Protein AF-A0A968RPU1-F1 (afdb_monomer)

Secondary structure (DSSP, 8-state):
--------GGG--HHHHHHHHHHHTT----------------HHHHHHHHTT--TTSSSHHHHHHHHHHHHHTS-HHHHHHHHHHHHHHHHHT-SHHHHTTSGGG---TTS---HHHHHHHHHHHHHT-HHHHHHHHH-HHHHHHH--TTSSSSHHHHT-

Mean predicted aligned error: 10.35 Å

Foldseek 3Di:
DDDDDDDDPVPPDPVVVVVCCVVPPPDDDDDDDDDPCDPAQDPVNLQVLLVQQDLVDPDPCNRNVSSVVVLVPDDPRNVVSSVVVLVVLLVLCPDLLLQQQQAPQRDDPPDDHDPVSSSLSSSLQVSVGDVSSVCCSVCSNVNSVVRPCPPDSNCSVPVD

Solvent-accessible surface area (backbone atoms only — not comparable to full-atom values): 9626 Å² total; per-residue (Å²): 136,91,82,87,83,89,74,59,76,93,64,71,41,74,68,51,54,53,51,48,46,72,76,51,59,92,62,88,84,85,86,81,88,75,78,69,84,62,83,64,56,43,72,69,57,54,39,57,39,36,66,44,45,33,81,84,44,93,46,74,66,55,19,45,43,54,28,51,57,57,54,69,75,47,53,73,69,33,50,53,40,43,53,50,51,50,52,52,56,44,53,76,52,70,41,76,64,38,41,48,20,54,30,92,67,28,50,52,91,98,54,91,62,59,66,66,59,53,50,50,53,40,49,50,39,52,53,68,17,62,70,51,34,54,49,42,71,76,36,35,74,62,33,35,75,71,36,39,62,79,73,73,81,33,48,74,78,63,76,109

Structure (mmCIF, N/CA/C/O backbone):
data_AF-A0A968RPU1-F1
#
_entry.id   AF-A0A968RPU1-F1
#
loop_
_atom_site.group_PDB
_atom_site.id
_atom_site.type_symbol
_atom_site.label_atom_id
_atom_site.label_alt_id
_atom_site.label_comp_id
_atom_site.label_asym_id
_atom_site.label_entity_id
_atom_site.label_seq_id
_atom_site.pdbx_PDB_ins_code
_atom_site.Cartn_x
_atom_site.Cartn_y
_atom_site.Cartn_z
_atom_site.occupancy
_atom_site.B_iso_or_equiv
_atom_site.auth_seq_id
_atom_site.auth_comp_id
_atom_site.auth_asym_id
_atom_site.auth_atom_id
_atom_site.pdbx_PDB_model_num
ATOM 1 N N . MET A 1 1 ? -2.213 -2.059 45.401 1.00 68.12 1 MET A N 1
ATOM 2 C CA . MET A 1 1 ? -3.325 -2.972 45.055 1.00 68.12 1 MET A CA 1
ATOM 3 C C . MET A 1 1 ? -3.673 -2.686 43.607 1.00 68.12 1 MET A C 1
ATOM 5 O O . MET A 1 1 ? -3.875 -1.521 43.301 1.00 68.12 1 MET A O 1
ATOM 9 N N . THR A 1 2 ? -3.652 -3.678 42.720 1.00 74.56 2 THR A N 1
ATOM 10 C CA . THR A 1 2 ? -3.876 -3.454 41.281 1.00 74.56 2 THR A CA 1
ATOM 11 C C . THR A 1 2 ? -5.337 -3.736 40.952 1.00 74.56 2 THR A C 1
ATOM 13 O O . THR A 1 2 ? -5.811 -4.846 41.186 1.00 74.56 2 THR A O 1
ATOM 16 N N . ALA A 1 3 ? -6.053 -2.737 40.439 1.00 80.88 3 ALA A N 1
ATOM 17 C CA . ALA A 1 3 ? -7.409 -2.891 39.924 1.00 80.88 3 ALA A CA 1
ATOM 18 C C . ALA A 1 3 ? -7.358 -2.958 38.392 1.00 80.88 3 ALA A C 1
ATOM 20 O O . ALA A 1 3 ? -6.729 -2.113 37.763 1.00 80.88 3 ALA A O 1
ATOM 21 N N . ILE A 1 4 ? -8.007 -3.961 37.791 1.00 83.62 4 ILE A N 1
ATOM 22 C CA . ILE A 1 4 ? -8.133 -4.078 36.332 1.00 83.62 4 ILE A CA 1
ATOM 23 C C . ILE A 1 4 ? -9.543 -3.646 35.945 1.00 83.62 4 ILE A C 1
ATOM 25 O O . ILE A 1 4 ? -10.518 -4.310 36.296 1.00 83.62 4 ILE A O 1
ATOM 29 N N . LEU A 1 5 ? -9.637 -2.551 35.198 1.00 82.19 5 LEU A N 1
ATOM 30 C CA . LEU A 1 5 ? -10.884 -2.010 34.669 1.00 82.19 5 LEU A CA 1
ATOM 31 C C . LEU A 1 5 ? -10.953 -2.342 33.176 1.00 82.19 5 LEU A C 1
ATOM 33 O O . LEU A 1 5 ? -10.113 -1.896 32.400 1.00 82.19 5 LEU A O 1
ATOM 37 N N . LYS A 1 6 ? -11.929 -3.157 32.770 1.00 83.44 6 LYS A N 1
ATOM 38 C CA . LYS A 1 6 ? -12.187 -3.462 31.356 1.00 83.44 6 LYS A CA 1
ATOM 39 C C . LYS A 1 6 ? -13.362 -2.618 30.895 1.00 83.44 6 LYS A C 1
ATOM 41 O O . LYS A 1 6 ? -14.476 -2.841 31.354 1.00 83.44 6 LYS A O 1
ATOM 46 N N . VAL A 1 7 ? -13.096 -1.666 30.013 1.00 85.19 7 VAL A N 1
ATOM 47 C CA . VAL A 1 7 ? -14.091 -0.718 29.505 1.00 85.19 7 VAL A CA 1
ATOM 48 C C . VAL A 1 7 ? -13.945 -0.647 27.995 1.00 85.19 7 VAL A C 1
ATOM 50 O O . VAL A 1 7 ? -12.827 -0.704 27.476 1.00 85.19 7 VAL A O 1
ATOM 53 N N . LYS A 1 8 ? -15.068 -0.579 27.281 1.00 84.25 8 LYS A N 1
ATOM 54 C CA . LYS A 1 8 ? -15.033 -0.390 25.833 1.00 84.25 8 LYS A CA 1
ATOM 55 C C . LYS A 1 8 ? -14.628 1.041 25.502 1.00 84.25 8 LYS A C 1
ATOM 57 O O . LYS A 1 8 ? -14.982 1.968 26.223 1.00 84.25 8 LYS A O 1
ATOM 62 N N . VAL A 1 9 ? -13.954 1.236 24.370 1.00 83.88 9 VAL A N 1
ATOM 63 C CA . VAL A 1 9 ? -13.515 2.575 23.936 1.00 83.88 9 VAL A CA 1
ATOM 64 C C . VAL A 1 9 ? -14.695 3.548 23.810 1.00 83.88 9 VAL A C 1
ATOM 66 O O . VAL A 1 9 ? -14.569 4.701 24.200 1.00 83.88 9 VAL A O 1
ATOM 69 N N . GLU A 1 10 ? -15.861 3.077 23.359 1.00 82.50 10 GLU A N 1
ATOM 70 C CA . GLU A 1 10 ? -17.092 3.881 23.246 1.00 82.50 10 GLU A CA 1
ATOM 71 C C . GLU A 1 10 ? -17.611 4.435 24.588 1.00 82.50 10 GLU A C 1
ATOM 73 O O . GLU A 1 10 ? -18.312 5.444 24.618 1.00 82.50 10 GLU A O 1
ATOM 78 N N . GLU A 1 11 ? -17.234 3.814 25.705 1.00 85.06 11 GLU A N 1
ATOM 79 C CA . GLU A 1 11 ? -17.639 4.214 27.056 1.00 85.06 11 GLU A CA 1
ATOM 80 C C . GLU A 1 11 ? -16.605 5.130 27.738 1.00 85.06 11 GLU A C 1
ATOM 82 O O . GLU A 1 11 ? -16.889 5.696 28.800 1.00 85.06 11 GLU A O 1
ATOM 87 N N . LEU A 1 12 ? -15.427 5.333 27.125 1.00 87.25 12 LEU A N 1
ATOM 88 C CA . LEU A 1 12 ? -14.373 6.238 27.603 1.00 87.25 12 LEU A CA 1
ATOM 89 C C . LEU A 1 12 ? -14.766 7.704 27.376 1.00 87.25 12 LEU A C 1
ATOM 91 O O . LEU A 1 12 ? -14.225 8.419 26.535 1.00 87.25 12 LEU A O 1
ATOM 95 N N . THR A 1 1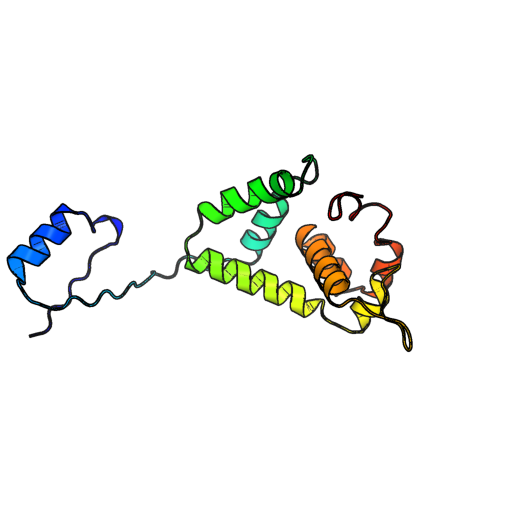3 ? -15.737 8.159 28.155 1.00 90.19 13 THR A N 1
ATOM 96 C CA . THR A 1 13 ? -16.216 9.540 28.149 1.00 90.19 13 THR A CA 1
ATOM 97 C C . THR A 1 13 ? -15.463 10.395 2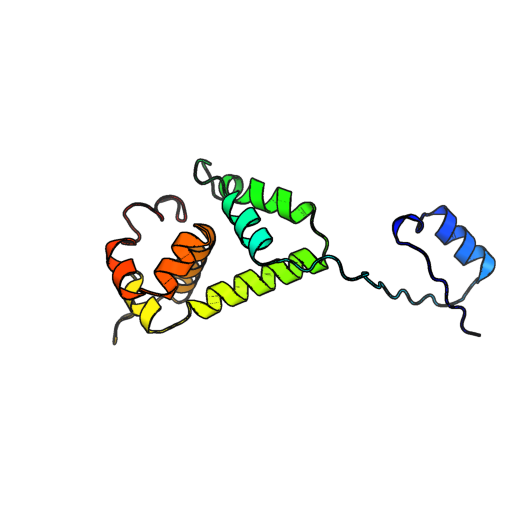9.168 1.00 90.19 13 THR A C 1
ATOM 99 O O . THR A 1 13 ? -14.871 9.889 30.124 1.00 90.19 13 THR A O 1
ATOM 102 N N . ALA A 1 14 ? -15.550 11.721 29.025 1.00 90.62 14 ALA A N 1
ATOM 103 C CA . ALA A 1 14 ? -15.030 12.648 30.031 1.00 90.62 14 ALA A CA 1
ATOM 104 C C . ALA A 1 14 ? -15.620 12.376 31.430 1.00 90.62 14 ALA A C 1
ATOM 106 O O . ALA A 1 14 ? -14.896 12.401 32.419 1.00 90.62 14 ALA A O 1
ATOM 107 N N . GLY A 1 15 ? -16.915 12.041 31.514 1.00 91.69 15 GLY A N 1
ATOM 108 C CA . GLY A 1 15 ? -17.567 11.710 32.785 1.00 91.69 15 GLY A CA 1
ATOM 109 C C . GLY A 1 15 ? -17.018 10.434 33.428 1.00 91.69 15 GLY A C 1
ATOM 110 O O . GLY A 1 15 ? -16.855 10.383 34.645 1.00 91.69 15 GLY A O 1
ATOM 111 N N . TRP A 1 16 ? -16.676 9.430 32.618 1.00 89.06 16 TRP A N 1
ATOM 112 C CA . TRP A 1 16 ? -16.028 8.215 33.108 1.00 89.06 16 TRP A CA 1
ATOM 113 C C . TRP A 1 16 ? -14.627 8.507 33.669 1.00 89.06 16 TRP A C 1
ATOM 115 O O . TRP A 1 16 ? -14.289 8.042 34.757 1.00 89.06 16 TRP A O 1
ATOM 125 N N . LEU A 1 17 ? -13.838 9.351 32.990 1.00 88.25 17 LEU A N 1
ATOM 126 C CA . LEU A 1 17 ? -12.522 9.782 33.483 1.00 88.25 17 LEU A CA 1
ATOM 127 C C . LEU A 1 17 ? -12.616 10.520 34.825 1.00 88.25 17 LEU A C 1
ATOM 129 O O . LEU A 1 17 ? -11.801 10.275 35.714 1.00 88.25 17 LEU A O 1
ATOM 133 N N . GLU A 1 18 ? -13.618 11.384 35.002 1.00 90.38 18 GLU A N 1
ATOM 134 C CA . GLU A 1 18 ? -13.844 12.068 36.281 1.00 90.38 18 GLU A CA 1
ATOM 135 C C . GLU A 1 18 ? -14.221 11.091 37.407 1.00 90.38 18 GLU A C 1
ATOM 137 O O . GLU A 1 18 ? -13.739 11.233 38.532 1.00 90.38 18 GLU A O 1
ATOM 142 N N . GLN A 1 19 ? -14.999 10.041 37.116 1.00 88.19 19 GLN A N 1
ATOM 143 C CA . GLN A 1 19 ? -15.294 8.991 38.100 1.00 88.19 19 GLN A CA 1
ATOM 144 C C . GLN A 1 19 ? -14.040 8.217 38.522 1.00 88.19 19 GLN A C 1
ATOM 146 O O . GLN A 1 19 ? -13.872 7.920 39.705 1.00 88.19 19 GLN A O 1
ATOM 151 N N . ILE A 1 20 ? -13.145 7.905 37.583 1.00 89.19 20 ILE A N 1
ATOM 152 C CA . ILE A 1 20 ? -11.883 7.223 37.893 1.00 89.19 20 ILE A CA 1
ATOM 153 C C . ILE A 1 20 ? -11.006 8.084 38.802 1.00 89.19 20 ILE A C 1
ATOM 155 O O . ILE A 1 20 ? -10.533 7.588 39.824 1.00 89.19 20 ILE A O 1
ATOM 159 N N . LYS A 1 21 ? -10.849 9.376 38.491 1.00 89.50 21 LYS A N 1
ATOM 160 C CA . LYS A 1 21 ? -10.093 10.312 39.339 1.00 89.50 21 LYS A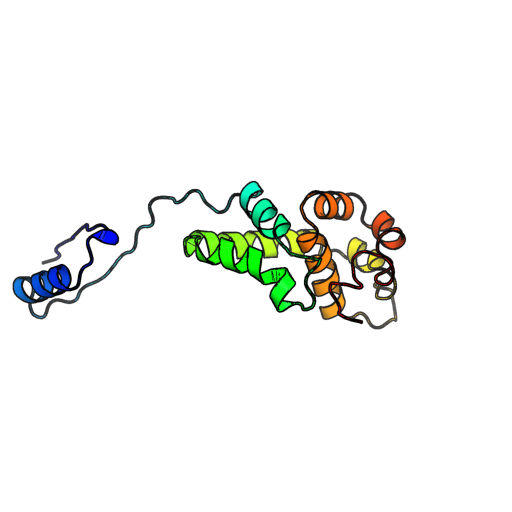 CA 1
ATOM 161 C C . LYS A 1 21 ? -10.662 10.375 40.757 1.00 89.50 21 LYS A C 1
ATOM 163 O O . LYS A 1 21 ? -9.907 10.298 41.721 1.00 89.50 21 LYS A O 1
ATOM 168 N N . ALA A 1 22 ? -11.988 10.464 40.892 1.00 91.06 22 ALA A N 1
ATOM 169 C CA . ALA A 1 22 ? -12.648 10.531 42.195 1.00 91.06 22 ALA A CA 1
ATOM 170 C C . ALA A 1 22 ? -12.467 9.248 43.027 1.00 91.06 22 ALA A C 1
ATOM 172 O O . ALA A 1 22 ? -12.289 9.323 44.241 1.00 91.06 22 ALA A O 1
ATOM 173 N N . ASN A 1 23 ? -12.496 8.079 42.381 1.00 89.50 23 ASN A N 1
ATOM 174 C CA . ASN A 1 23 ? -12.455 6.786 43.068 1.00 89.50 23 ASN A CA 1
ATOM 175 C C . ASN A 1 23 ? -11.035 6.284 43.370 1.00 89.50 23 ASN A C 1
ATOM 177 O O . ASN A 1 23 ? -10.867 5.482 44.288 1.00 89.50 23 ASN A O 1
ATOM 181 N N . TYR A 1 24 ? -10.032 6.721 42.602 1.00 86.62 24 TYR A N 1
ATOM 182 C CA . TYR A 1 24 ? -8.665 6.195 42.684 1.00 86.62 24 TYR A CA 1
ATOM 183 C C . TYR A 1 24 ? -7.590 7.252 42.993 1.00 86.62 24 TYR A C 1
ATOM 185 O O . TYR A 1 24 ? -6.441 6.874 43.212 1.00 86.62 24 TYR A O 1
ATOM 193 N N . GLY A 1 25 ? -7.945 8.539 43.096 1.00 84.38 25 GLY A N 1
ATOM 194 C CA . GLY A 1 25 ? -7.066 9.603 43.596 1.00 84.38 25 GLY A CA 1
ATOM 195 C C . GLY A 1 25 ? -5.738 9.700 42.839 1.00 84.38 25 GLY A C 1
ATOM 196 O O . GLY A 1 25 ? -5.728 9.865 41.622 1.00 84.38 25 GLY A O 1
ATOM 197 N N . ASP A 1 26 ? -4.627 9.564 43.570 1.00 85.38 26 ASP A N 1
ATOM 198 C CA . ASP A 1 26 ? -3.251 9.719 43.068 1.00 85.38 26 ASP A CA 1
ATOM 199 C C . ASP A 1 26 ? -2.699 8.459 42.360 1.00 85.38 26 ASP A C 1
ATOM 201 O O . ASP A 1 26 ? -1.490 8.324 42.166 1.00 85.38 26 ASP A O 1
ATOM 205 N N . ALA A 1 27 ? -3.555 7.487 42.033 1.00 86.69 27 ALA A N 1
ATOM 206 C CA . ALA A 1 27 ? -3.135 6.244 41.393 1.00 86.69 27 ALA A CA 1
ATOM 207 C C . ALA A 1 27 ? -2.620 6.458 39.956 1.00 86.69 27 ALA A C 1
ATOM 209 O O . ALA A 1 27 ? -3.148 7.265 39.192 1.00 86.69 27 ALA A O 1
ATOM 210 N N . GLU A 1 28 ? -1.624 5.662 39.559 1.00 83.12 28 GLU A N 1
ATOM 211 C CA . GLU A 1 28 ? -1.142 5.585 38.178 1.00 83.12 28 GLU A CA 1
ATOM 212 C C . GLU A 1 28 ? -2.073 4.698 37.333 1.00 83.12 28 GLU A C 1
ATOM 214 O O . GLU A 1 28 ? -2.477 3.614 37.764 1.00 83.12 28 GLU A O 1
ATOM 219 N N . VAL A 1 29 ? -2.426 5.163 36.131 1.00 84.12 29 VAL A N 1
ATOM 220 C CA . VAL A 1 29 ? -3.315 4.447 35.205 1.00 84.12 29 VAL A CA 1
ATOM 221 C C . VAL A 1 29 ? -2.512 3.950 34.008 1.00 84.12 29 VAL A C 1
ATOM 223 O O . VAL A 1 29 ? -1.977 4.745 33.240 1.00 84.12 29 VAL A O 1
ATOM 226 N N . GLU A 1 30 ? -2.488 2.633 33.814 1.00 82.44 30 GLU A N 1
ATOM 227 C CA . GLU A 1 30 ? -1.929 1.989 32.624 1.00 82.44 30 GLU A CA 1
ATOM 228 C C . GLU A 1 30 ? -3.068 1.581 31.676 1.00 82.44 30 GLU A C 1
ATOM 230 O O . GLU A 1 30 ? -3.991 0.861 32.067 1.00 82.44 30 GLU A O 1
ATOM 235 N N . VAL A 1 31 ? -3.028 2.048 30.424 1.00 84.00 31 VAL A N 1
ATOM 236 C CA . VAL A 1 31 ? -4.067 1.763 29.421 1.00 84.00 31 VAL A CA 1
ATOM 237 C C . VAL A 1 31 ? -3.547 0.734 28.427 1.00 84.00 31 VAL A C 1
ATOM 239 O O . VAL A 1 31 ? -2.623 1.001 27.664 1.00 84.00 31 VAL A O 1
ATOM 242 N N . HIS A 1 32 ? -4.162 -0.449 28.415 1.00 80.12 32 HIS A N 1
ATOM 243 C CA . HIS A 1 32 ? -3.886 -1.493 27.424 1.00 80.12 32 HIS A CA 1
ATOM 244 C C . HIS A 1 32 ? -5.023 -1.537 26.411 1.00 80.12 32 HIS A C 1
ATOM 246 O O . HIS A 1 32 ? -6.118 -2.011 26.720 1.00 80.12 32 HIS A O 1
ATOM 252 N N . ILE A 1 33 ? -4.765 -1.075 25.191 1.00 80.31 33 ILE A N 1
ATOM 253 C CA . ILE A 1 33 ? -5.733 -1.173 24.098 1.00 80.31 33 ILE A CA 1
ATOM 254 C C . ILE A 1 33 ? -5.658 -2.591 23.533 1.00 80.31 33 ILE A C 1
ATOM 256 O O . ILE A 1 33 ? -4.653 -2.992 22.950 1.00 80.31 33 ILE A O 1
ATOM 260 N N . ARG A 1 34 ? -6.725 -3.369 23.729 1.00 70.25 34 ARG A N 1
ATOM 261 C CA . ARG A 1 34 ? -6.920 -4.644 23.035 1.00 70.25 34 ARG A CA 1
ATOM 262 C C . ARG A 1 34 ? -7.902 -4.415 21.908 1.00 70.25 34 ARG A C 1
ATOM 264 O O . ARG A 1 34 ? -9.104 -4.342 22.143 1.00 70.25 34 ARG A O 1
ATOM 271 N N . GLU A 1 35 ? -7.384 -4.312 20.697 1.00 65.25 35 GLU A N 1
ATOM 272 C CA . GLU A 1 35 ? -8.220 -4.461 19.519 1.00 65.25 35 GLU A CA 1
ATOM 273 C C . GLU A 1 35 ? -8.640 -5.939 19.467 1.00 65.25 35 GLU A C 1
ATOM 275 O O . GLU A 1 35 ? -7.808 -6.823 19.249 1.00 65.25 35 GLU A O 1
ATOM 280 N N . GLU A 1 36 ? -9.917 -6.240 19.747 1.00 59.53 36 GLU A N 1
ATOM 281 C CA . GLU A 1 36 ? -10.495 -7.512 1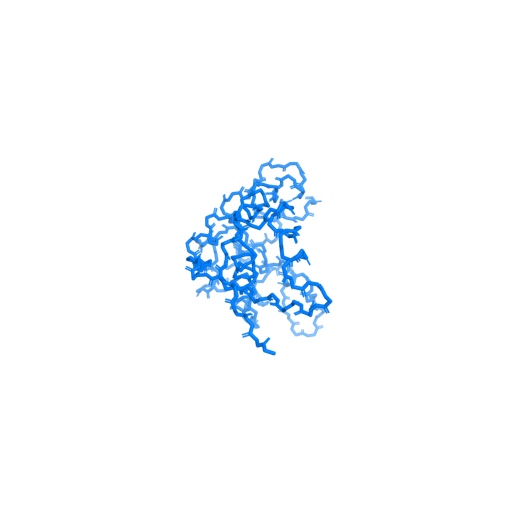9.288 1.00 59.53 36 GLU A CA 1
ATOM 282 C C . GLU A 1 36 ? -10.193 -7.611 17.802 1.00 59.53 36 GLU A C 1
ATOM 284 O O . GLU A 1 36 ? -10.287 -6.579 17.138 1.00 59.53 36 GLU A O 1
ATOM 289 N N . SER A 1 37 ? -9.770 -8.787 17.313 1.00 52.69 37 SER A N 1
ATOM 290 C CA . SER A 1 37 ? -9.251 -8.941 15.953 1.00 52.69 37 SER A CA 1
ATOM 291 C C . SER A 1 37 ? -10.233 -8.332 14.959 1.00 52.69 37 SER A C 1
ATOM 293 O O . SER A 1 37 ? -11.191 -8.973 14.519 1.00 52.69 37 SER A O 1
ATOM 295 N N . SER A 1 38 ? -10.001 -7.067 14.620 1.00 54.34 38 SER A N 1
ATOM 296 C CA . SER A 1 38 ? -10.652 -6.434 13.499 1.00 54.34 38 SER A CA 1
ATOM 297 C C . SER A 1 38 ? -10.266 -7.324 12.331 1.00 54.34 38 SER A C 1
ATOM 299 O O . SER A 1 38 ? -9.111 -7.774 12.302 1.00 54.34 38 SER A O 1
ATOM 301 N N . PRO A 1 39 ? -11.193 -7.672 11.424 1.00 56.62 39 PRO A N 1
ATOM 302 C CA . PRO A 1 39 ? -10.803 -8.417 10.241 1.00 56.62 39 PRO A CA 1
ATOM 303 C C . PRO A 1 39 ? -9.603 -7.676 9.654 1.00 56.62 39 PRO A C 1
ATOM 305 O O . PRO A 1 39 ? -9.711 -6.481 9.345 1.00 56.62 39 PRO A O 1
ATOM 308 N N . SER A 1 40 ? -8.439 -8.344 9.653 1.00 68.81 40 SER A N 1
ATOM 309 C CA . SER A 1 40 ? -7.189 -7.720 9.226 1.00 68.81 40 SER A CA 1
ATOM 310 C C . SER A 1 40 ? -7.412 -7.162 7.829 1.00 68.81 40 SER A C 1
ATOM 312 O O . SER A 1 40 ? -8.306 -7.635 7.121 1.00 68.81 40 SER A O 1
ATOM 314 N N . MET A 1 41 ? -6.630 -6.166 7.415 1.00 84.44 41 MET A N 1
ATOM 315 C CA . MET A 1 41 ? -6.660 -5.739 6.017 1.00 84.44 41 MET A CA 1
ATOM 316 C C . MET A 1 41 ? -6.484 -6.983 5.142 1.00 84.44 41 MET A C 1
ATOM 318 O O . MET A 1 41 ? -5.425 -7.611 5.150 1.00 84.44 41 MET A O 1
ATOM 322 N N . ARG A 1 42 ? -7.565 -7.409 4.487 1.00 88.31 42 ARG A N 1
ATOM 323 C CA . ARG A 1 42 ? -7.538 -8.553 3.585 1.00 88.31 42 ARG A CA 1
ATOM 324 C C . ARG A 1 42 ? -7.072 -8.059 2.235 1.00 88.31 42 ARG A C 1
ATOM 326 O O . ARG A 1 42 ? -7.331 -6.911 1.871 1.00 88.31 42 ARG A O 1
ATOM 333 N N . GLU A 1 43 ? -6.427 -8.935 1.483 1.00 93.25 43 GLU A N 1
ATOM 334 C CA . GLU A 1 43 ? -5.910 -8.581 0.169 1.00 93.25 43 GLU A CA 1
ATOM 335 C C . GLU A 1 43 ? -7.024 -8.083 -0.770 1.00 93.25 43 GLU A C 1
ATOM 337 O O . GLU A 1 43 ? -6.810 -7.137 -1.521 1.00 93.25 43 GLU A O 1
ATOM 342 N N . GLU A 1 44 ? -8.247 -8.616 -0.667 1.00 93.94 44 GLU A N 1
ATOM 343 C CA . GLU A 1 44 ? -9.378 -8.128 -1.467 1.00 93.94 44 GLU A CA 1
ATOM 344 C C . GLU A 1 44 ? -9.745 -6.674 -1.145 1.00 93.94 44 GLU A C 1
ATOM 346 O O . GLU A 1 44 ? -10.064 -5.909 -2.050 1.00 93.94 44 GLU A O 1
ATOM 351 N N . LEU A 1 45 ? -9.688 -6.280 0.134 1.00 93.81 45 LEU A N 1
ATOM 352 C CA . LEU A 1 45 ? -9.965 -4.902 0.545 1.00 93.81 45 LEU A CA 1
ATOM 353 C C . LEU A 1 45 ? -8.833 -3.959 0.120 1.00 93.81 45 LEU A C 1
ATOM 355 O O . LEU A 1 45 ? -9.109 -2.853 -0.328 1.00 93.81 45 LEU A O 1
ATOM 359 N N . PHE A 1 46 ? -7.579 -4.406 0.213 1.00 97.19 46 PHE A N 1
ATOM 360 C CA . PHE A 1 46 ? -6.421 -3.659 -0.282 1.00 97.19 46 PHE A CA 1
ATOM 361 C C . PHE A 1 46 ? -6.577 -3.292 -1.764 1.00 97.19 46 PHE A C 1
ATOM 363 O O . PHE A 1 46 ? -6.453 -2.121 -2.123 1.00 97.19 46 PHE A O 1
ATOM 370 N N . TRP A 1 47 ? -6.918 -4.268 -2.610 1.00 97.69 47 TRP A N 1
ATOM 371 C CA . TRP A 1 47 ? -7.151 -4.014 -4.032 1.00 97.69 47 TRP A CA 1
ATOM 372 C C . TRP A 1 47 ? -8.388 -3.146 -4.266 1.00 97.69 47 TRP A C 1
ATOM 374 O O . TRP A 1 47 ? -8.314 -2.204 -5.045 1.00 97.69 47 TRP A O 1
ATOM 384 N N . ALA A 1 48 ? -9.479 -3.380 -3.528 1.00 96.62 48 ALA A N 1
ATOM 385 C CA . ALA A 1 48 ? -10.683 -2.559 -3.635 1.00 96.62 48 ALA A CA 1
ATOM 386 C C . ALA A 1 48 ? -10.441 -1.081 -3.286 1.00 96.62 48 ALA A C 1
ATOM 388 O O . ALA A 1 48 ? -11.106 -0.222 -3.851 1.00 96.62 48 ALA A O 1
ATOM 389 N N . ILE A 1 49 ? -9.507 -0.774 -2.376 1.00 96.69 49 ILE A N 1
ATOM 390 C CA . ILE A 1 49 ? -9.089 0.603 -2.067 1.00 96.69 49 ILE A CA 1
ATOM 391 C C . ILE A 1 49 ? -8.310 1.209 -3.243 1.00 96.69 49 ILE A C 1
ATOM 393 O O . ILE A 1 49 ? -8.566 2.350 -3.616 1.00 96.69 49 ILE A O 1
ATOM 397 N N . LEU A 1 50 ? -7.378 0.463 -3.846 1.00 96.06 50 LEU A N 1
ATOM 398 C CA . LEU A 1 50 ? -6.598 0.943 -4.996 1.00 96.06 50 LEU A CA 1
ATOM 399 C C . LEU A 1 50 ? -7.449 1.121 -6.261 1.00 96.06 50 LEU A C 1
ATOM 401 O O . LEU A 1 50 ? -7.212 2.045 -7.032 1.00 96.06 50 LEU A O 1
ATOM 405 N N . ASP A 1 51 ? -8.485 0.305 -6.441 1.00 95.38 51 ASP A N 1
ATOM 406 C CA . ASP A 1 51 ? -9.431 0.438 -7.554 1.00 95.38 51 ASP A CA 1
ATOM 407 C C . ASP A 1 51 ? -10.253 1.742 -7.487 1.00 95.38 51 ASP A C 1
ATOM 409 O O . ASP A 1 51 ? -10.888 2.121 -8.471 1.00 95.38 51 ASP A O 1
ATOM 413 N N . GLN A 1 52 ? -10.242 2.450 -6.350 1.00 96.19 52 GLN A N 1
ATOM 414 C CA . GLN A 1 52 ? -10.900 3.752 -6.209 1.00 96.19 52 GLN A CA 1
ATOM 415 C C . GLN A 1 52 ? -10.070 4.923 -6.738 1.00 96.19 52 GLN A C 1
ATOM 417 O O . GLN A 1 52 ? -10.596 6.033 -6.796 1.00 96.19 52 GLN A O 1
ATOM 422 N N . LEU A 1 53 ? -8.797 4.719 -7.098 1.00 93.88 53 LEU A N 1
ATOM 423 C CA . LEU A 1 53 ? -7.953 5.798 -7.608 1.00 93.88 53 LEU A CA 1
ATOM 424 C C . LEU A 1 53 ? -8.597 6.448 -8.841 1.00 93.88 53 LEU A C 1
ATOM 426 O O . LEU A 1 53 ? -8.835 5.794 -9.861 1.00 93.88 53 LEU A O 1
ATOM 430 N N . ASP A 1 54 ? -8.864 7.751 -8.752 1.00 93.56 54 ASP A N 1
ATOM 431 C CA . ASP A 1 54 ? -9.513 8.493 -9.828 1.00 93.56 54 ASP A CA 1
ATOM 432 C C . ASP A 1 54 ? -8.480 8.949 -10.850 1.00 93.56 54 ASP A C 1
ATOM 434 O O . ASP A 1 54 ? -8.029 10.093 -10.873 1.00 93.56 54 ASP A O 1
ATOM 438 N N . TRP A 1 55 ? -8.126 8.047 -11.758 1.00 87.38 55 TRP A N 1
ATOM 439 C CA . TRP A 1 55 ? -7.215 8.364 -12.849 1.00 87.38 55 TRP A CA 1
ATOM 440 C C . TRP A 1 55 ? -7.732 9.477 -13.771 1.00 87.38 55 TRP A C 1
ATOM 442 O O . TRP A 1 55 ? -6.950 9.965 -14.584 1.00 87.38 55 TRP A O 1
ATOM 452 N N . ALA A 1 56 ? -9.010 9.877 -13.713 1.00 89.56 56 ALA A N 1
ATOM 453 C CA . ALA A 1 56 ? -9.556 10.996 -14.483 1.00 89.56 56 ALA A CA 1
ATOM 454 C C . ALA A 1 56 ? -9.357 12.368 -13.817 1.00 89.56 56 ALA A C 1
ATOM 456 O O . ALA A 1 56 ? -9.596 13.384 -14.477 1.00 89.56 56 ALA A O 1
ATOM 457 N N . ALA A 1 57 ? -8.887 12.408 -12.569 1.00 87.62 57 ALA A N 1
ATOM 458 C CA . ALA A 1 57 ? -8.588 13.644 -11.864 1.00 87.62 57 ALA A CA 1
ATOM 459 C C . ALA A 1 57 ? -7.453 14.447 -12.527 1.00 87.62 57 ALA A C 1
ATOM 461 O O . ALA A 1 57 ? -6.609 13.924 -13.258 1.00 87.62 57 ALA A O 1
ATOM 462 N N . VAL A 1 58 ? -7.458 15.759 -12.273 1.00 85.44 58 VAL A N 1
ATOM 463 C CA . VAL A 1 58 ? -6.530 16.721 -12.894 1.00 85.44 58 VAL A CA 1
ATOM 464 C C . VAL A 1 58 ? -5.142 16.667 -12.258 1.00 85.44 58 VAL A C 1
ATOM 466 O O . VAL A 1 58 ? -4.145 16.890 -12.942 1.00 85.44 58 VAL A O 1
ATOM 469 N N . ASP A 1 59 ? -5.072 16.392 -10.959 1.00 85.25 59 ASP A N 1
ATOM 470 C CA . ASP A 1 59 ? -3.840 16.383 -10.186 1.00 85.25 59 ASP A CA 1
ATOM 471 C C . ASP A 1 59 ? -3.699 15.115 -9.338 1.00 85.25 59 ASP A C 1
ATOM 473 O O . ASP A 1 59 ? -4.644 14.361 -9.107 1.00 85.25 59 ASP A O 1
ATOM 477 N N . ASN A 1 60 ? -2.480 14.886 -8.848 1.00 84.56 60 ASN A N 1
ATOM 478 C CA . ASN A 1 60 ? -2.161 13.701 -8.054 1.00 84.56 60 ASN A CA 1
ATOM 479 C C . ASN A 1 60 ? -2.980 13.621 -6.759 1.00 84.56 60 ASN A C 1
ATOM 481 O O . ASN A 1 60 ? -3.276 12.520 -6.302 1.00 84.56 60 ASN A O 1
ATOM 485 N N . ALA A 1 61 ? -3.340 14.769 -6.174 1.00 90.31 61 ALA A N 1
ATOM 486 C CA . ALA A 1 61 ? -4.173 14.819 -4.978 1.00 90.31 61 ALA A CA 1
ATOM 487 C C . ALA A 1 61 ? -5.575 14.271 -5.273 1.00 90.31 61 ALA A C 1
ATOM 489 O O . ALA A 1 61 ? -6.043 13.391 -4.556 1.00 90.31 61 ALA A O 1
ATOM 490 N N . GLY A 1 62 ? -6.201 14.708 -6.369 1.00 91.38 62 GLY A N 1
ATOM 491 C CA . GLY A 1 62 ? -7.499 14.201 -6.800 1.00 91.38 62 GLY A CA 1
ATOM 492 C C . GLY A 1 62 ? -7.483 12.714 -7.157 1.00 91.38 62 GLY A C 1
ATO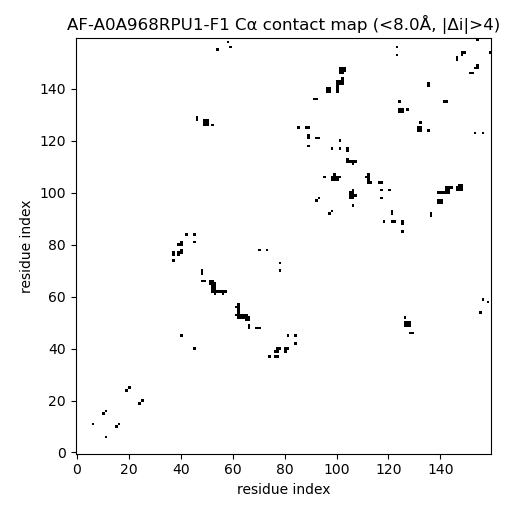M 493 O O . GLY A 1 62 ? -8.452 12.024 -6.858 1.00 91.38 62 GLY A O 1
ATOM 494 N N . ILE A 1 63 ? -6.379 12.197 -7.716 1.00 90.44 63 ILE A N 1
ATOM 495 C CA . ILE A 1 63 ? -6.251 10.762 -8.028 1.00 90.44 63 ILE A CA 1
ATOM 496 C C . ILE A 1 63 ? -6.347 9.913 -6.753 1.00 90.44 63 ILE A C 1
ATOM 498 O O . ILE A 1 63 ? -7.036 8.893 -6.744 1.00 90.44 63 ILE A O 1
ATOM 502 N N . ILE A 1 64 ? -5.652 10.307 -5.678 1.00 93.88 64 ILE A N 1
ATOM 503 C CA . ILE A 1 64 ? -5.567 9.501 -4.448 1.00 93.88 64 ILE A CA 1
ATOM 504 C C . ILE A 1 64 ? -6.702 9.759 -3.458 1.00 93.88 64 ILE A C 1
ATOM 506 O O . ILE A 1 64 ? -6.943 8.916 -2.595 1.00 93.88 64 ILE A O 1
ATOM 510 N N . GLU A 1 65 ? -7.381 10.902 -3.561 1.00 96.50 65 GLU A N 1
ATOM 511 C CA . GLU A 1 65 ? -8.393 11.347 -2.600 1.00 96.50 65 GLU A CA 1
ATOM 512 C C . GLU A 1 65 ? -9.456 10.275 -2.289 1.00 96.50 65 GLU A C 1
ATOM 514 O O . GLU A 1 65 ? -9.699 10.037 -1.104 1.00 96.50 65 GLU A O 1
ATOM 519 N N . PRO A 1 66 ? -10.037 9.544 -3.265 1.00 97.38 66 PRO A N 1
ATOM 520 C CA . PRO A 1 66 ? -11.025 8.510 -2.955 1.00 97.38 66 PRO A CA 1
ATOM 521 C C . PRO A 1 66 ? -10.453 7.386 -2.076 1.00 97.38 66 PRO A C 1
ATOM 523 O O . PRO A 1 66 ? -11.055 7.002 -1.072 1.00 97.38 66 PRO A O 1
ATOM 526 N N . ALA A 1 67 ? -9.243 6.913 -2.393 1.00 96.44 67 ALA A N 1
ATOM 527 C CA . ALA A 1 67 ? -8.566 5.882 -1.612 1.00 96.44 67 ALA A CA 1
ATOM 528 C C . ALA A 1 67 ? -8.206 6.380 -0.199 1.00 96.44 67 ALA A C 1
ATOM 530 O O . ALA A 1 67 ? -8.339 5.634 0.774 1.00 96.44 67 ALA A O 1
ATOM 531 N N . VAL A 1 68 ? -7.797 7.649 -0.062 1.00 97.00 68 VAL A N 1
ATOM 532 C CA . VAL A 1 68 ? -7.529 8.289 1.238 1.00 97.00 68 VAL A CA 1
ATOM 533 C C . VAL A 1 68 ? -8.808 8.387 2.071 1.00 97.00 68 VAL A C 1
ATOM 535 O O . VAL A 1 68 ? -8.790 8.044 3.255 1.00 97.00 68 VAL A O 1
ATOM 538 N N . GLN A 1 69 ? -9.929 8.782 1.465 1.00 97.31 69 GLN A N 1
ATOM 539 C CA . GLN A 1 69 ? -11.226 8.826 2.141 1.00 97.31 69 GLN A CA 1
ATOM 540 C C . GLN A 1 69 ? -11.634 7.443 2.647 1.00 97.31 69 GLN A C 1
ATOM 542 O O . GLN A 1 69 ? -12.009 7.313 3.812 1.00 97.31 69 GLN A O 1
ATOM 547 N N . GLN A 1 70 ? -11.477 6.393 1.837 1.00 95.62 70 GLN A N 1
ATOM 548 C CA . GLN A 1 70 ? -11.762 5.027 2.272 1.00 95.62 70 GLN A CA 1
ATOM 549 C C . GLN A 1 70 ? -10.846 4.582 3.420 1.00 95.62 70 GLN A C 1
ATOM 551 O O . GLN A 1 70 ? -11.334 4.065 4.426 1.00 95.62 70 GLN A O 1
ATOM 556 N N . LEU A 1 71 ? -9.536 4.827 3.317 1.00 95.69 71 LEU A N 1
ATOM 557 C CA . LEU A 1 71 ? -8.569 4.504 4.373 1.00 95.69 71 LEU A CA 1
ATOM 558 C C . LEU A 1 71 ? -8.848 5.253 5.680 1.00 95.69 71 LEU A C 1
ATOM 560 O O . LEU A 1 71 ? -8.610 4.698 6.748 1.00 95.69 71 LEU A O 1
ATOM 564 N N . SER A 1 72 ? -9.398 6.469 5.622 1.00 95.88 72 SER A N 1
ATOM 565 C CA . SER A 1 72 ? -9.747 7.249 6.819 1.00 95.88 72 SER A CA 1
ATOM 566 C C . SER A 1 72 ? -10.866 6.620 7.662 1.00 95.88 72 SER A C 1
ATOM 568 O O . SER A 1 72 ? -11.001 6.936 8.843 1.00 95.88 72 SER A O 1
ATOM 570 N N . THR A 1 73 ? -11.649 5.707 7.075 1.00 93.69 73 THR A N 1
ATOM 571 C CA . THR A 1 73 ? -12.693 4.945 7.781 1.00 93.69 73 THR A CA 1
ATOM 572 C C . THR A 1 73 ? -12.172 3.652 8.417 1.00 93.69 73 THR A C 1
ATOM 574 O O . THR A 1 73 ? -12.876 3.031 9.214 1.00 93.69 73 THR A O 1
ATOM 577 N N . CYS A 1 74 ? -10.950 3.236 8.072 1.00 90.75 74 CYS A N 1
ATOM 578 C 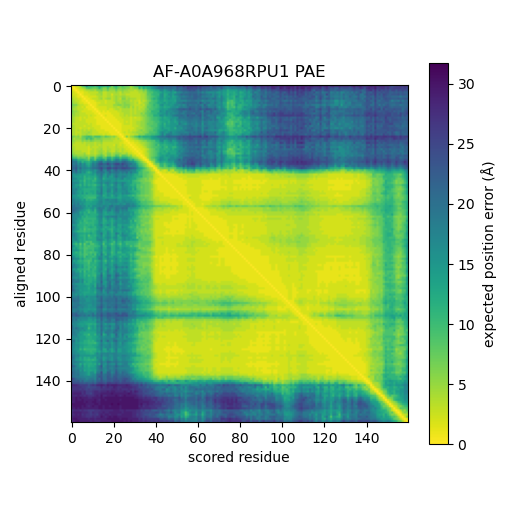CA . CYS A 1 74 ? -10.320 2.029 8.593 1.00 90.75 74 CYS A CA 1
ATOM 579 C C . CYS A 1 74 ? -9.780 2.243 10.013 1.00 90.75 74 CYS A C 1
ATOM 581 O O . CYS A 1 74 ? -9.435 3.353 10.421 1.00 90.75 74 CYS A O 1
ATOM 583 N N . THR A 1 75 ? -9.641 1.152 10.768 1.00 89.81 75 THR A N 1
ATOM 584 C CA . THR A 1 75 ? -8.933 1.194 12.055 1.00 89.81 75 THR A CA 1
ATOM 585 C C . THR A 1 75 ? -7.434 1.424 11.850 1.00 89.81 75 THR A C 1
ATOM 587 O O . THR A 1 75 ? -6.881 1.166 10.779 1.00 89.81 75 THR A O 1
ATOM 590 N N . LEU A 1 76 ? -6.733 1.855 12.901 1.00 87.50 76 LEU A N 1
ATOM 591 C CA . LEU A 1 76 ? -5.285 2.057 12.837 1.00 87.50 76 LEU A CA 1
ATOM 592 C C . LEU A 1 76 ? -4.536 0.766 12.453 1.00 87.50 76 LEU A C 1
ATOM 594 O O . LEU A 1 76 ? -3.659 0.796 11.591 1.00 87.50 76 LEU A O 1
ATOM 598 N N . SER A 1 77 ? -4.922 -0.383 13.021 1.00 86.88 77 SER A N 1
ATOM 599 C CA . SER A 1 77 ? -4.361 -1.688 12.638 1.00 86.88 77 SER A CA 1
ATOM 600 C C . SER A 1 77 ? -4.584 -2.016 11.159 1.00 86.88 77 SER A C 1
ATOM 602 O O . SER A 1 77 ? -3.681 -2.517 10.490 1.00 86.88 77 SER A O 1
ATOM 604 N N . GLN A 1 78 ? -5.753 -1.680 10.611 1.00 91.00 78 GLN A N 1
ATOM 605 C CA . GLN A 1 78 ? -6.049 -1.864 9.192 1.00 91.00 78 GLN A CA 1
ATOM 606 C C . GLN A 1 78 ? -5.181 -0.975 8.293 1.00 91.00 78 GLN A C 1
ATOM 608 O O . GLN A 1 78 ? -4.713 -1.449 7.260 1.00 91.00 78 GLN A O 1
ATOM 613 N N . ILE A 1 79 ? -4.915 0.271 8.691 1.00 94.12 79 ILE A N 1
ATOM 614 C CA . ILE A 1 79 ? -4.015 1.176 7.960 1.00 94.12 79 ILE A CA 1
ATOM 615 C C . ILE A 1 79 ? -2.580 0.631 7.959 1.00 94.12 79 ILE A C 1
ATOM 617 O O . ILE A 1 79 ? -1.950 0.578 6.903 1.00 94.12 79 ILE A O 1
ATOM 621 N N . TYR A 1 80 ? -2.074 0.151 9.100 1.00 92.75 80 TYR A N 1
ATOM 622 C CA . TYR A 1 80 ? -0.756 -0.495 9.143 1.00 92.75 80 TYR A CA 1
ATOM 623 C C . TYR A 1 80 ? -0.707 -1.756 8.280 1.00 92.75 80 TYR A C 1
ATOM 625 O O . TYR A 1 80 ? 0.240 -1.955 7.525 1.00 92.75 80 TYR A O 1
ATOM 633 N N . ALA A 1 81 ? -1.748 -2.585 8.317 1.00 93.12 81 ALA A N 1
ATOM 634 C CA . ALA A 1 81 ? -1.812 -3.772 7.477 1.00 93.12 81 ALA A CA 1
ATOM 635 C C . ALA A 1 81 ? -1.913 -3.430 5.972 1.00 93.12 81 ALA A C 1
ATOM 637 O O . ALA A 1 81 ? -1.358 -4.153 5.148 1.00 93.12 81 ALA A O 1
ATOM 638 N N . PHE A 1 82 ? -2.548 -2.313 5.596 1.00 96.31 82 PHE A N 1
ATOM 639 C CA . PHE A 1 82 ? -2.512 -1.792 4.224 1.00 96.31 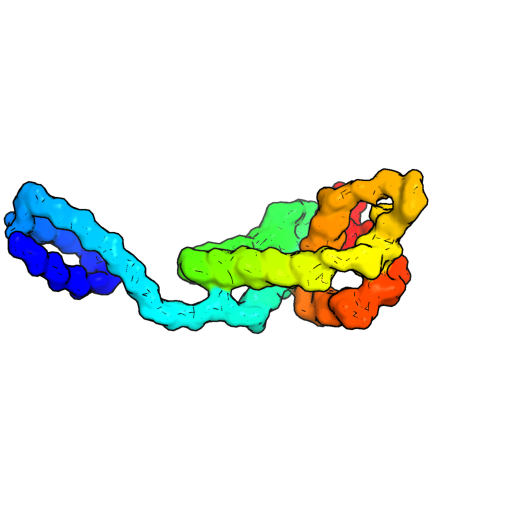82 PHE A CA 1
ATOM 640 C C . PHE A 1 82 ? -1.092 -1.401 3.804 1.00 96.31 82 PHE A C 1
ATOM 642 O O . PHE A 1 82 ? -0.652 -1.771 2.715 1.00 96.31 82 PHE A O 1
ATOM 649 N N . GLN A 1 83 ? -0.359 -0.696 4.672 1.00 96.12 83 GLN A N 1
ATOM 650 C CA . GLN A 1 83 ? 1.038 -0.335 4.430 1.00 96.12 83 GLN A CA 1
ATOM 651 C C . GLN A 1 83 ? 1.918 -1.581 4.236 1.00 96.12 83 GLN A C 1
ATOM 653 O O . GLN A 1 83 ? 2.717 -1.620 3.301 1.00 96.12 83 GLN A O 1
ATOM 658 N N . GLU A 1 84 ? 1.753 -2.604 5.077 1.00 96.56 84 GLU A N 1
ATOM 659 C CA . GLU A 1 84 ? 2.498 -3.864 4.963 1.00 96.56 84 GLU A CA 1
ATOM 660 C C . GLU A 1 84 ? 2.189 -4.600 3.653 1.00 96.56 84 GLU A C 1
ATOM 662 O O . GLU A 1 84 ? 3.107 -5.048 2.967 1.00 96.56 84 GLU A O 1
ATOM 667 N N . LEU A 1 85 ? 0.915 -4.671 3.249 1.00 97.06 85 LEU A N 1
ATOM 668 C CA . LEU A 1 85 ? 0.534 -5.260 1.961 1.00 97.06 85 LEU A CA 1
ATOM 669 C C . LEU A 1 85 ? 1.139 -4.484 0.788 1.00 97.06 85 LEU A C 1
ATOM 671 O O . LEU A 1 85 ? 1.700 -5.101 -0.118 1.00 97.06 85 LEU A O 1
ATOM 675 N N . LEU A 1 86 ? 1.097 -3.149 0.817 1.00 97.38 86 LEU A N 1
ATOM 676 C CA . LEU A 1 86 ? 1.726 -2.317 -0.209 1.00 97.38 86 LEU A CA 1
ATOM 677 C C . LEU A 1 86 ? 3.230 -2.604 -0.307 1.00 97.38 86 LEU A C 1
ATOM 679 O O . LEU A 1 86 ? 3.739 -2.864 -1.398 1.00 97.38 86 LEU A O 1
ATOM 683 N N . ALA A 1 87 ? 3.933 -2.607 0.828 1.00 97.44 87 ALA A N 1
ATOM 684 C CA . ALA A 1 87 ? 5.361 -2.902 0.883 1.00 97.44 87 ALA A CA 1
ATOM 685 C C . ALA A 1 87 ? 5.669 -4.309 0.349 1.00 97.44 87 ALA A C 1
ATOM 687 O O . ALA A 1 87 ? 6.597 -4.482 -0.443 1.00 97.44 87 ALA A O 1
ATOM 688 N N . GLN A 1 88 ? 4.852 -5.303 0.707 1.00 97.81 88 GLN A N 1
ATOM 689 C CA . GLN A 1 88 ? 4.977 -6.667 0.207 1.00 97.81 88 GLN A CA 1
ATOM 690 C C . GLN A 1 88 ? 4.821 -6.731 -1.319 1.00 97.81 88 GLN A C 1
ATOM 692 O O . GLN A 1 88 ? 5.640 -7.372 -1.979 1.00 97.81 88 GLN A O 1
ATOM 697 N N . LYS A 1 89 ? 3.818 -6.056 -1.899 1.00 97.56 89 LYS A N 1
ATOM 698 C CA . LYS A 1 89 ? 3.619 -6.039 -3.360 1.00 97.56 89 LYS A CA 1
ATOM 699 C C . LYS A 1 89 ? 4.778 -5.359 -4.083 1.00 97.56 89 LYS A C 1
ATOM 701 O O . LYS A 1 89 ? 5.273 -5.880 -5.080 1.00 97.56 89 LYS A O 1
ATOM 706 N N . LEU A 1 90 ? 5.271 -4.239 -3.556 1.00 96.94 90 LEU A N 1
ATOM 707 C CA . LEU A 1 90 ? 6.450 -3.562 -4.104 1.00 96.94 90 LEU A CA 1
ATOM 708 C C . LEU A 1 90 ? 7.698 -4.448 -4.048 1.00 96.94 90 LEU A C 1
ATOM 710 O O . LEU A 1 90 ? 8.475 -4.471 -5.004 1.00 96.94 90 LEU A O 1
ATOM 714 N N . TYR A 1 91 ? 7.877 -5.184 -2.950 1.00 97.56 91 TYR A N 1
ATOM 715 C CA . TYR A 1 91 ? 8.990 -6.110 -2.769 1.00 97.56 91 TYR A CA 1
ATOM 716 C C . TYR A 1 91 ? 8.934 -7.288 -3.749 1.00 97.56 91 TYR A C 1
ATOM 718 O O . TYR A 1 91 ? 9.958 -7.669 -4.308 1.00 97.56 91 TYR A O 1
ATOM 726 N N . GLN A 1 92 ? 7.744 -7.826 -4.033 1.00 96.94 92 GLN A N 1
ATOM 727 C CA . GLN A 1 92 ? 7.567 -8.900 -5.021 1.00 96.94 92 GLN A CA 1
ATOM 728 C C . GLN A 1 92 ? 8.035 -8.500 -6.431 1.00 96.94 92 GLN A C 1
ATOM 730 O O . GLN A 1 92 ? 8.519 -9.347 -7.180 1.00 96.94 92 GLN A O 1
ATOM 735 N N . LEU A 1 93 ? 7.944 -7.212 -6.772 1.00 94.88 93 LEU A N 1
ATOM 736 C CA . LEU A 1 93 ? 8.415 -6.663 -8.046 1.00 94.88 93 LEU A CA 1
ATOM 737 C C . LEU A 1 93 ? 9.879 -6.183 -7.998 1.00 94.88 93 LEU A C 1
ATOM 739 O O . LEU A 1 93 ? 10.413 -5.737 -9.013 1.00 94.88 93 LEU A O 1
ATOM 743 N N . ASP A 1 94 ? 10.544 -6.243 -6.840 1.00 95.62 94 ASP A N 1
ATOM 744 C CA . ASP A 1 94 ? 11.913 -5.751 -6.630 1.00 95.62 94 ASP A CA 1
ATOM 745 C C . ASP A 1 94 ? 12.976 -6.745 -7.110 1.00 95.62 94 ASP A C 1
ATOM 747 O O . ASP A 1 94 ? 13.782 -7.265 -6.336 1.00 95.62 94 ASP A O 1
ATOM 751 N N . THR A 1 95 ? 12.958 -7.077 -8.401 1.00 94.62 95 THR A N 1
ATOM 752 C CA . THR A 1 95 ? 13.906 -8.046 -8.962 1.00 94.62 95 THR A CA 1
ATOM 753 C C . THR A 1 95 ? 14.709 -7.460 -10.122 1.00 94.62 95 THR A C 1
ATOM 755 O O . THR A 1 95 ? 14.211 -6.604 -10.861 1.00 94.62 95 THR A O 1
ATOM 758 N N . PRO A 1 96 ? 15.944 -7.951 -10.358 1.00 93.00 96 PRO A N 1
ATOM 759 C CA . PRO A 1 96 ? 16.731 -7.557 -11.525 1.00 93.00 96 PRO A CA 1
ATOM 760 C C . PRO A 1 96 ? 16.037 -7.845 -12.859 1.00 93.00 96 PRO A C 1
ATOM 762 O O . PRO A 1 96 ? 16.378 -7.239 -13.871 1.00 93.00 96 PRO A O 1
ATOM 765 N N . GLU A 1 97 ? 15.112 -8.804 -12.891 1.00 92.38 97 GLU A N 1
ATOM 766 C CA . GLU A 1 97 ? 14.327 -9.109 -14.084 1.00 92.38 97 GLU A CA 1
ATOM 767 C C . GLU A 1 97 ? 13.341 -7.975 -14.377 1.00 92.38 97 GLU A C 1
ATOM 769 O O . GLU A 1 97 ? 13.415 -7.372 -15.444 1.00 92.38 97 GLU A O 1
ATOM 774 N N . HIS A 1 98 ? 12.521 -7.581 -13.398 1.00 91.88 98 HIS A N 1
ATOM 775 C CA . HIS A 1 98 ? 11.621 -6.434 -13.539 1.00 91.88 98 HIS A CA 1
ATOM 776 C C . HIS A 1 98 ? 12.389 -5.143 -13.841 1.00 91.88 98 HIS A C 1
ATOM 778 O O . HIS A 1 98 ? 12.009 -4.400 -14.744 1.00 91.88 98 HIS A O 1
ATOM 784 N N . ALA A 1 99 ? 13.518 -4.906 -13.165 1.00 91.62 99 ALA A N 1
ATOM 785 C CA . ALA A 1 99 ? 14.353 -3.725 -13.381 1.00 91.62 99 ALA A CA 1
ATOM 786 C C . ALA A 1 99 ? 14.857 -3.598 -14.830 1.00 91.62 99 ALA A C 1
ATOM 788 O O . ALA A 1 99 ? 14.998 -2.487 -15.335 1.00 91.62 99 ALA A O 1
ATOM 789 N N . ARG A 1 100 ? 15.106 -4.712 -15.531 1.00 91.38 100 ARG A N 1
ATOM 790 C CA . ARG A 1 100 ? 15.507 -4.715 -16.951 1.00 91.38 100 ARG A CA 1
ATOM 791 C C . ARG A 1 100 ? 14.344 -4.462 -17.916 1.00 91.38 100 ARG A C 1
ATOM 793 O O . ARG A 1 100 ? 14.582 -4.267 -19.106 1.00 91.38 100 ARG A O 1
ATOM 800 N N . HIS A 1 101 ? 13.108 -4.438 -17.421 1.00 87.75 101 HIS A N 1
ATOM 801 C CA . HIS A 1 101 ? 11.898 -4.357 -18.236 1.00 87.75 101 HIS A CA 1
ATOM 802 C C . HIS A 1 101 ? 10.978 -3.172 -17.891 1.00 87.75 101 HIS A C 1
ATOM 804 O O . HIS A 1 101 ? 9.823 -3.154 -18.303 1.00 87.75 101 HIS A O 1
ATOM 810 N N . ILE A 1 102 ? 11.503 -2.128 -17.238 1.00 82.44 102 ILE A N 1
ATOM 811 C CA . ILE A 1 102 ? 10.788 -0.861 -16.973 1.00 82.44 102 ILE A CA 1
ATOM 812 C C . ILE A 1 102 ? 10.903 0.172 -18.118 1.00 82.44 102 ILE A C 1
ATOM 814 O O . ILE A 1 102 ? 10.912 1.381 -17.893 1.00 82.44 102 ILE A O 1
ATOM 818 N N . GLY A 1 103 ? 11.049 -0.282 -19.364 1.00 79.88 103 GLY A N 1
ATOM 819 C CA . GLY A 1 103 ? 11.120 0.600 -20.535 1.00 79.88 103 GLY A CA 1
ATOM 820 C C . GLY A 1 103 ? 12.406 1.440 -20.611 1.00 79.88 103 GLY A C 1
ATOM 821 O O . GLY A 1 103 ? 13.511 0.921 -20.468 1.00 79.88 103 GLY A O 1
ATOM 822 N N . ALA A 1 104 ? 12.286 2.745 -20.879 1.00 79.00 104 ALA A N 1
ATOM 823 C CA . ALA A 1 104 ? 13.431 3.621 -21.176 1.00 79.00 104 ALA A CA 1
ATOM 824 C C . ALA A 1 104 ? 14.445 3.765 -20.024 1.00 79.00 104 ALA A C 1
ATOM 826 O O . ALA A 1 104 ? 15.621 4.027 -20.275 1.00 79.00 104 ALA A O 1
ATOM 827 N N . ALA A 1 105 ? 14.004 3.578 -18.779 1.00 82.62 105 ALA A N 1
ATOM 828 C CA . ALA A 1 105 ? 14.856 3.621 -17.590 1.00 82.62 105 ALA A CA 1
ATOM 829 C C . ALA A 1 105 ? 15.371 2.233 -17.167 1.00 82.62 105 ALA A C 1
ATOM 831 O O . ALA A 1 105 ? 15.877 2.078 -16.055 1.00 82.62 105 ALA A O 1
ATOM 832 N N . ALA A 1 106 ? 15.214 1.217 -18.024 1.00 87.75 106 ALA A N 1
ATOM 833 C CA . ALA A 1 106 ? 15.593 -0.152 -17.718 1.00 87.75 106 ALA A CA 1
ATOM 834 C C . ALA A 1 106 ? 17.056 -0.282 -17.286 1.00 87.75 106 ALA A C 1
ATOM 836 O O . ALA A 1 106 ? 17.980 0.281 -17.887 1.00 87.75 106 ALA A O 1
ATOM 837 N N . PHE A 1 107 ? 17.258 -1.106 -16.262 1.00 90.44 107 PHE A N 1
ATOM 838 C CA . PHE A 1 107 ? 18.575 -1.496 -15.803 1.00 90.44 107 PHE A CA 1
ATOM 839 C C . PHE A 1 107 ? 19.376 -2.109 -16.950 1.00 90.44 107 PHE A C 1
ATOM 841 O O . PHE A 1 107 ? 18.909 -2.974 -17.691 1.00 90.44 107 PHE A O 1
ATOM 848 N N . SER A 1 108 ? 20.618 -1.664 -17.082 1.00 90.88 108 SER A N 1
ATOM 849 C CA . SER A 1 108 ? 21.580 -2.228 -18.019 1.00 90.88 108 SER A CA 1
ATOM 850 C C . SER A 1 108 ? 22.990 -1.978 -17.513 1.00 90.88 108 SER A C 1
ATOM 852 O O . SER A 1 108 ? 23.273 -0.948 -16.901 1.00 90.88 108 SER A O 1
ATOM 854 N N . GLU A 1 109 ? 23.871 -2.944 -17.753 1.00 91.44 109 GLU A N 1
ATOM 855 C CA . GLU A 1 109 ? 25.243 -2.886 -17.262 1.00 91.44 109 GLU A CA 1
ATOM 856 C C . GLU A 1 109 ? 25.981 -1.666 -17.821 1.00 91.44 109 GLU A C 1
ATOM 858 O O . GLU A 1 109 ? 25.861 -1.321 -18.997 1.00 91.44 109 GLU A O 1
ATOM 863 N N . GLY A 1 110 ? 26.727 -0.984 -16.950 1.00 90.06 110 GLY A N 1
ATOM 864 C CA . GLY A 1 110 ? 27.506 0.199 -17.317 1.00 90.06 110 GLY A CA 1
ATOM 865 C C . GLY A 1 110 ? 26.689 1.473 -17.561 1.00 90.06 110 GLY A C 1
ATOM 866 O O . GLY A 1 110 ? 27.276 2.485 -17.941 1.00 90.06 110 GLY A O 1
ATOM 867 N N . ARG A 1 111 ? 25.366 1.468 -17.335 1.00 90.38 111 ARG A N 1
ATOM 868 C CA . ARG A 1 111 ? 24.520 2.671 -17.390 1.00 90.38 111 ARG A CA 1
ATOM 869 C C . ARG A 1 111 ? 23.989 3.048 -16.010 1.00 90.38 111 ARG A C 1
ATOM 871 O O . ARG A 1 111 ? 23.828 2.202 -15.135 1.00 90.38 111 ARG A O 1
ATOM 878 N N . TYR A 1 112 ? 23.731 4.342 -15.821 1.00 91.75 112 TYR A N 1
ATOM 879 C CA . TYR A 1 112 ? 23.080 4.838 -14.612 1.00 91.75 112 TYR A CA 1
ATOM 880 C C . TYR A 1 112 ? 21.677 4.234 -14.483 1.00 91.75 112 TYR A C 1
ATOM 882 O O . TYR A 1 112 ? 20.933 4.174 -15.461 1.00 91.75 112 TYR A O 1
ATOM 890 N N . PHE A 1 113 ? 21.323 3.824 -13.267 1.00 92.75 113 PHE A N 1
ATOM 891 C CA . PHE A 1 113 ? 20.013 3.289 -12.929 1.00 92.75 113 PHE A CA 1
ATOM 892 C C . PHE A 1 113 ? 19.440 4.067 -11.745 1.00 92.75 113 PHE A C 1
ATOM 894 O O . PHE A 1 113 ? 20.061 4.137 -10.684 1.00 92.75 113 PHE A O 1
ATOM 901 N N . SER A 1 114 ? 18.267 4.670 -11.937 1.00 91.25 114 SER A N 1
ATOM 902 C CA . SER A 1 114 ? 17.583 5.424 -10.887 1.00 91.25 114 SER A CA 1
ATOM 903 C C . SER A 1 114 ? 16.734 4.483 -10.039 1.00 91.25 114 SER A C 1
ATOM 905 O O . SER A 1 114 ? 15.725 3.949 -10.502 1.00 91.25 114 SER A O 1
ATOM 907 N N . VAL A 1 115 ? 17.134 4.307 -8.780 1.00 90.38 115 VAL A N 1
ATOM 908 C CA . VAL A 1 115 ? 16.374 3.514 -7.802 1.00 90.38 115 VAL A CA 1
ATOM 909 C C . VAL A 1 115 ? 15.002 4.125 -7.510 1.00 90.38 115 VAL A C 1
ATOM 911 O O . VAL A 1 115 ? 14.032 3.385 -7.364 1.00 90.38 115 VAL A O 1
ATOM 914 N N . ASP A 1 116 ? 14.897 5.456 -7.526 1.00 89.31 116 ASP A N 1
ATOM 915 C CA . ASP A 1 116 ? 13.632 6.168 -7.321 1.00 89.31 116 ASP A CA 1
ATOM 916 C C . ASP A 1 116 ? 12.670 5.913 -8.479 1.00 89.31 116 ASP A C 1
ATOM 918 O O . ASP A 1 116 ? 11.506 5.582 -8.272 1.00 89.31 116 ASP A O 1
ATOM 922 N N . TYR A 1 117 ? 13.170 5.979 -9.717 1.00 86.44 117 TYR A N 1
ATOM 923 C CA . TYR A 1 117 ? 12.355 5.652 -10.882 1.00 86.44 117 TYR A CA 1
ATOM 924 C C . TYR A 1 117 ? 11.854 4.207 -10.826 1.00 86.44 117 TYR A C 1
ATOM 926 O O . TYR A 1 117 ? 10.697 3.936 -11.138 1.00 86.44 117 TYR A O 1
ATOM 934 N N . PHE A 1 118 ? 12.698 3.275 -10.381 1.00 90.81 118 PHE A N 1
ATOM 935 C CA . PHE A 1 118 ? 12.289 1.884 -10.233 1.00 90.81 118 PHE A CA 1
ATOM 936 C C . PHE A 1 118 ? 11.262 1.674 -9.111 1.00 90.81 118 PHE A C 1
ATOM 938 O O . PHE A 1 118 ? 10.360 0.847 -9.249 1.00 90.81 118 PHE A O 1
ATOM 945 N N . LEU A 1 119 ? 11.352 2.422 -8.011 1.00 90.88 119 LEU A N 1
ATOM 946 C CA . LEU A 1 119 ? 10.318 2.425 -6.977 1.00 90.88 119 LEU A CA 1
ATOM 947 C C . LEU A 1 119 ? 8.976 2.899 -7.549 1.00 90.88 119 LEU A C 1
ATOM 949 O O . LEU A 1 119 ? 7.963 2.219 -7.394 1.00 90.88 119 LEU A O 1
ATOM 953 N N . TYR A 1 120 ? 8.974 4.024 -8.258 1.00 87.38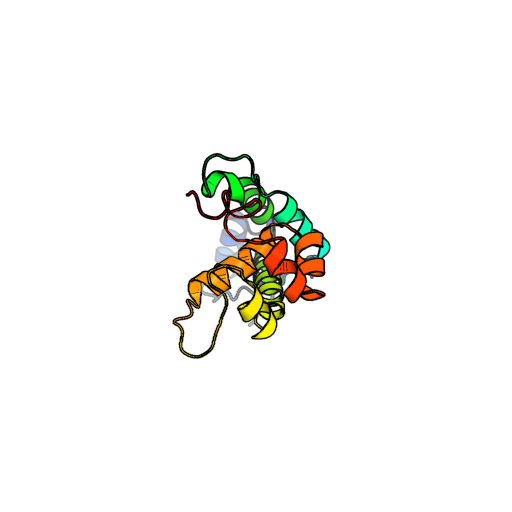 120 TYR A N 1
ATOM 954 C CA . TYR A 1 120 ? 7.765 4.581 -8.856 1.00 87.38 120 TYR A CA 1
ATOM 955 C C . TYR A 1 120 ? 7.167 3.684 -9.941 1.00 87.38 120 TYR A C 1
ATOM 957 O O . TYR A 1 120 ? 5.949 3.550 -10.021 1.00 87.38 120 TYR A O 1
ATOM 965 N N . ALA A 1 121 ? 8.008 3.016 -10.731 1.00 87.12 121 ALA A N 1
ATOM 966 C CA . ALA A 1 121 ? 7.581 2.016 -11.699 1.00 87.12 121 ALA A CA 1
ATOM 967 C C . ALA A 1 121 ? 6.761 0.899 -11.038 1.00 87.12 121 ALA A C 1
ATOM 969 O O . ALA A 1 121 ? 5.660 0.579 -11.485 1.00 87.12 121 ALA A O 1
ATOM 970 N N . ARG A 1 122 ? 7.266 0.343 -9.933 1.00 92.31 122 ARG A N 1
ATOM 971 C CA . ARG A 1 122 ? 6.580 -0.718 -9.182 1.00 92.31 122 ARG A CA 1
ATOM 972 C C . ARG A 1 122 ? 5.323 -0.203 -8.486 1.00 92.31 122 ARG A C 1
ATOM 974 O O . ARG A 1 122 ? 4.296 -0.873 -8.522 1.00 92.31 122 ARG A O 1
ATOM 981 N N . ALA A 1 123 ? 5.375 0.995 -7.906 1.00 92.69 123 ALA A N 1
ATOM 982 C CA . ALA A 1 123 ? 4.209 1.622 -7.284 1.00 92.69 123 ALA A CA 1
ATOM 983 C C . ALA A 1 123 ? 3.091 1.885 -8.296 1.00 92.69 123 ALA A C 1
ATOM 985 O O . ALA A 1 123 ? 1.930 1.627 -8.000 1.00 92.69 123 ALA A O 1
ATOM 986 N N . CYS A 1 124 ? 3.443 2.316 -9.507 1.00 88.25 124 CYS A N 1
ATOM 987 C CA . CYS A 1 124 ? 2.504 2.499 -10.606 1.00 88.25 124 CYS A CA 1
ATOM 988 C C . CYS A 1 124 ? 1.816 1.182 -10.988 1.00 88.25 124 CYS A C 1
ATOM 990 O O . CYS A 1 124 ? 0.594 1.155 -11.103 1.00 88.25 124 CYS A O 1
ATOM 992 N N . VAL A 1 125 ? 2.567 0.081 -11.111 1.00 90.81 125 VAL A N 1
ATOM 993 C CA . VAL A 1 125 ? 1.993 -1.251 -11.369 1.00 90.81 125 VAL A CA 1
ATOM 994 C C . VAL A 1 125 ? 0.966 -1.630 -10.303 1.00 90.81 125 VAL A C 1
ATOM 996 O O . VAL A 1 125 ? -0.142 -2.032 -10.644 1.00 90.81 125 VAL A O 1
ATOM 999 N N . VAL A 1 126 ? 1.315 -1.477 -9.022 1.00 94.88 126 VAL A N 1
ATOM 1000 C CA . VAL A 1 126 ? 0.408 -1.804 -7.912 1.00 94.88 126 VAL A CA 1
ATOM 1001 C C . VAL A 1 126 ? -0.824 -0.890 -7.926 1.00 94.88 126 VAL A C 1
ATOM 1003 O O . VAL A 1 126 ? -1.940 -1.372 -7.772 1.00 94.88 126 VAL A O 1
ATOM 1006 N N . ALA A 1 127 ? -0.650 0.409 -8.178 1.00 93.06 127 ALA A N 1
ATOM 1007 C CA . ALA A 1 127 ? -1.743 1.382 -8.227 1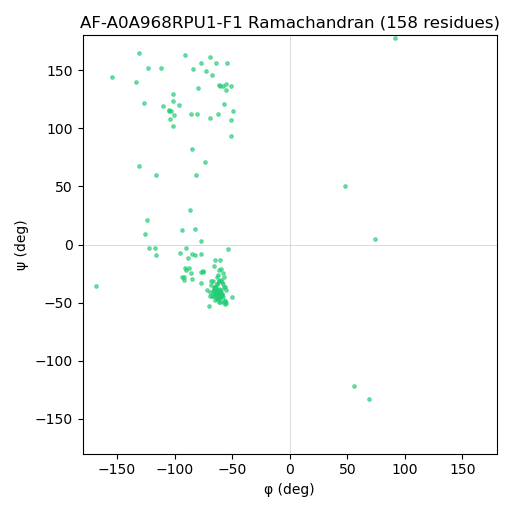.00 93.06 127 ALA A CA 1
ATOM 1008 C C . ALA A 1 127 ? -2.757 1.114 -9.355 1.00 93.06 127 ALA A C 1
ATOM 1010 O O . ALA A 1 127 ? -3.925 1.450 -9.213 1.00 93.06 127 ALA A O 1
ATOM 1011 N N . HIS A 1 128 ? -2.346 0.480 -10.457 1.00 88.69 128 HIS A N 1
ATOM 1012 C CA . HIS A 1 128 ? -3.256 0.084 -11.541 1.00 88.69 128 HIS A CA 1
ATOM 1013 C C . HIS A 1 128 ? -4.093 -1.169 -11.222 1.00 88.69 128 HIS A C 1
ATOM 1015 O O . HIS A 1 128 ? -4.859 -1.638 -12.067 1.00 88.69 128 HIS A O 1
ATOM 1021 N N . GLY A 1 129 ? -3.961 -1.702 -10.008 1.00 92.12 129 GLY A N 1
ATOM 1022 C CA . GLY A 1 129 ? -4.813 -2.753 -9.484 1.00 92.12 129 GLY A CA 1
ATOM 1023 C C . GLY A 1 129 ? -4.293 -4.163 -9.747 1.00 92.12 129 GLY A C 1
ATOM 1024 O O . GLY A 1 129 ? -3.263 -4.405 -10.387 1.00 92.12 129 GLY A O 1
ATOM 1025 N N . LYS A 1 130 ? -5.046 -5.129 -9.217 1.00 94.75 130 LYS A N 1
ATOM 1026 C CA . LYS A 1 130 ? -4.610 -6.523 -9.078 1.00 94.75 130 LYS A CA 1
ATOM 1027 C C . LYS A 1 130 ? -4.255 -7.189 -10.406 1.00 94.75 130 LYS A C 1
ATOM 1029 O O . LYS A 1 130 ? -3.253 -7.887 -10.492 1.00 94.75 130 LYS A O 1
ATOM 1034 N N . ALA A 1 131 ? -5.077 -6.986 -11.434 1.00 90.88 131 ALA A N 1
ATOM 1035 C CA . ALA A 1 131 ? -4.890 -7.650 -12.723 1.00 90.88 131 ALA A CA 1
ATOM 1036 C C . ALA A 1 131 ? -3.565 -7.243 -13.385 1.00 90.88 131 ALA A C 1
ATOM 1038 O O . ALA A 1 131 ? -2.848 -8.094 -13.905 1.00 90.88 131 ALA A O 1
ATOM 1039 N N . VAL A 1 132 ? -3.227 -5.952 -13.315 1.00 89.62 132 VAL A N 1
ATOM 1040 C CA . VAL A 1 132 ? -1.964 -5.426 -13.840 1.00 89.62 132 VAL A CA 1
ATOM 1041 C C . VAL A 1 132 ? -0.788 -5.941 -13.020 1.00 89.62 132 VAL A C 1
ATOM 1043 O O . VAL A 1 132 ? 0.200 -6.397 -13.589 1.00 89.62 132 VAL A O 1
ATOM 1046 N N . PHE A 1 133 ? -0.910 -5.923 -11.693 1.00 93.44 133 PHE A N 1
ATOM 1047 C CA . PHE A 1 133 ? 0.100 -6.480 -10.802 1.00 93.44 133 PHE A CA 1
ATOM 1048 C C . PHE A 1 133 ? 0.399 -7.958 -11.097 1.00 93.44 133 PHE A C 1
ATOM 1050 O O . PHE A 1 133 ? 1.562 -8.316 -11.273 1.00 93.44 133 PHE A O 1
ATOM 1057 N N . ASP A 1 134 ? -0.632 -8.803 -11.183 1.00 94.19 134 ASP A N 1
ATOM 1058 C CA . ASP A 1 134 ? -0.476 -10.241 -11.422 1.00 94.19 134 ASP A CA 1
ATOM 1059 C C . ASP A 1 134 ? 0.167 -10.520 -12.790 1.00 94.19 134 ASP A C 1
ATOM 1061 O O . ASP A 1 134 ? 1.040 -11.381 -12.902 1.00 94.19 134 ASP A O 1
ATOM 1065 N N . GLU A 1 135 ? -0.237 -9.778 -13.826 1.00 89.31 135 GLU A N 1
ATOM 1066 C CA . GLU A 1 135 ? 0.350 -9.886 -15.165 1.00 89.31 135 GLU A CA 1
ATOM 1067 C C . GLU A 1 135 ? 1.840 -9.529 -15.141 1.00 89.31 135 GLU A C 1
ATOM 1069 O O . GLU A 1 135 ? 2.673 -10.298 -15.624 1.00 89.31 135 GLU A O 1
ATOM 1074 N N . VAL A 1 136 ? 2.185 -8.393 -14.525 1.00 89.44 136 VAL A N 1
ATOM 1075 C CA . VAL A 1 136 ? 3.568 -7.913 -14.433 1.00 89.44 136 VAL A CA 1
ATOM 1076 C C . VAL A 1 136 ? 4.433 -8.912 -13.674 1.00 89.44 136 VAL A C 1
ATOM 1078 O O . VAL A 1 136 ? 5.544 -9.203 -14.118 1.00 89.44 136 VAL A O 1
ATOM 1081 N N . LEU A 1 137 ? 3.915 -9.430 -12.557 1.00 92.50 137 LEU A N 1
ATOM 1082 C CA . LEU A 1 137 ? 4.612 -10.361 -11.678 1.00 92.50 137 LEU A CA 1
ATOM 1083 C C . LEU A 1 137 ? 4.960 -11.675 -12.391 1.00 92.50 137 LEU A C 1
ATOM 1085 O O . LEU A 1 137 ? 6.031 -12.235 -12.161 1.00 92.50 137 LEU A O 1
ATOM 1089 N N . LEU A 1 138 ? 4.056 -12.181 -13.236 1.00 91.19 138 LEU A N 1
ATOM 1090 C CA . LEU A 1 138 ? 4.240 -13.440 -13.964 1.00 91.19 138 LEU A CA 1
ATOM 1091 C C . LEU A 1 138 ? 5.033 -13.271 -15.264 1.00 91.19 138 LEU A C 1
ATOM 1093 O O . LEU A 1 138 ? 5.725 -14.203 -15.683 1.00 91.19 138 LEU A O 1
ATOM 1097 N N . HIS A 1 139 ? 4.945 -12.102 -15.904 1.00 87.06 139 HIS A N 1
ATOM 1098 C CA . HIS A 1 139 ? 5.527 -11.852 -17.222 1.00 87.06 139 HIS A CA 1
ATOM 1099 C C . HIS A 1 139 ? 6.360 -10.556 -17.268 1.00 87.06 139 HIS A C 1
ATOM 1101 O O . HIS A 1 139 ? 6.023 -9.621 -18.002 1.00 87.06 139 HIS A O 1
ATOM 1107 N N . PRO A 1 140 ? 7.516 -10.493 -16.570 1.00 81.62 140 PRO A N 1
ATOM 1108 C CA . PRO A 1 140 ? 8.317 -9.271 -16.471 1.00 81.62 140 PRO A CA 1
ATOM 1109 C C . PRO A 1 140 ? 8.723 -8.687 -17.830 1.00 81.62 140 PRO A C 1
ATOM 1111 O O . PRO A 1 140 ? 8.733 -7.472 -18.001 1.00 81.62 140 PRO A O 1
ATOM 1114 N N . SER A 1 141 ? 9.027 -9.543 -18.810 1.00 75.31 141 SER A N 1
ATOM 1115 C CA . SER A 1 141 ? 9.516 -9.145 -20.139 1.00 75.31 141 SER A CA 1
ATOM 1116 C C . SER A 1 141 ? 8.439 -8.616 -21.091 1.00 75.31 141 SER A C 1
ATOM 1118 O O . SER A 1 141 ? 8.750 -7.834 -21.996 1.00 75.31 141 SER A O 1
ATOM 1120 N N . GLU A 1 142 ? 7.173 -8.985 -20.882 1.00 66.94 142 GLU A N 1
ATOM 1121 C CA . GLU A 1 142 ? 6.046 -8.489 -21.680 1.00 66.94 142 GLU A CA 1
ATOM 1122 C C . GLU A 1 142 ? 5.683 -7.049 -21.290 1.00 66.94 142 GLU A C 1
ATOM 1124 O O . GLU A 1 142 ? 5.222 -6.267 -22.130 1.00 66.94 142 GLU A O 1
ATOM 1129 N N . ASN A 1 143 ? 6.049 -6.641 -20.069 1.00 58.03 143 ASN A N 1
ATOM 1130 C CA . ASN A 1 143 ? 5.868 -5.275 -19.592 1.00 58.03 143 ASN A CA 1
ATOM 1131 C C . ASN A 1 143 ? 6.627 -4.245 -20.412 1.00 58.03 143 ASN A C 1
ATOM 1133 O O . ASN A 1 143 ? 6.078 -3.189 -20.686 1.00 58.03 143 ASN A O 1
ATOM 1137 N N . ALA A 1 144 ? 7.843 -4.535 -20.879 1.00 51.72 144 ALA A N 1
ATOM 1138 C CA . ALA A 1 144 ? 8.624 -3.566 -21.653 1.00 51.72 144 ALA A CA 1
ATOM 1139 C C . ALA A 1 144 ? 7.923 -3.115 -22.954 1.00 51.72 144 ALA A C 1
ATOM 1141 O O . ALA A 1 144 ? 8.255 -2.063 -23.495 1.00 51.72 144 ALA A O 1
ATOM 1142 N N . LYS A 1 145 ? 6.965 -3.906 -23.466 1.00 46.62 145 LYS A N 1
ATOM 1143 C CA . LYS A 1 145 ? 6.170 -3.581 -24.662 1.00 46.62 145 LYS A CA 1
ATOM 1144 C C . LYS A 1 145 ? 4.865 -2.855 -24.339 1.00 46.62 145 LYS A C 1
ATOM 1146 O O . LYS A 1 145 ? 4.387 -2.088 -25.167 1.00 46.62 145 LYS A O 1
ATOM 1151 N N . ARG A 1 146 ? 4.278 -3.128 -23.171 1.00 45.56 146 ARG A N 1
ATOM 1152 C CA . ARG A 1 146 ? 2.984 -2.577 -22.733 1.00 45.56 146 ARG A CA 1
ATOM 1153 C C . ARG A 1 146 ? 3.147 -1.307 -21.888 1.00 45.56 146 ARG A C 1
ATOM 1155 O O . ARG A 1 146 ? 2.304 -0.421 -21.924 1.00 45.56 146 ARG A O 1
ATOM 1162 N N . PHE A 1 147 ? 4.287 -1.210 -21.214 1.00 46.66 147 PHE A N 1
ATOM 1163 C CA . PHE A 1 147 ? 4.792 -0.100 -20.422 1.00 46.66 147 PHE A CA 1
ATOM 1164 C C . PHE A 1 147 ? 6.076 0.433 -21.068 1.00 46.66 147 PHE A C 1
ATOM 1166 O O . PHE A 1 147 ? 7.144 0.483 -20.456 1.00 46.66 147 PHE A O 1
ATOM 1173 N N . ASP A 1 148 ? 5.986 0.897 -22.316 1.00 43.44 148 ASP A N 1
ATOM 1174 C CA . ASP A 1 148 ? 6.760 2.101 -22.586 1.00 43.44 148 ASP A CA 1
ATOM 1175 C C . ASP A 1 148 ? 6.164 3.158 -21.654 1.00 43.44 148 ASP A C 1
ATOM 1177 O O . ASP A 1 148 ? 5.000 3.538 -21.798 1.00 43.44 148 ASP A O 1
ATOM 1181 N N . PHE A 1 149 ? 6.942 3.588 -20.660 1.00 45.38 149 PHE A N 1
ATOM 1182 C CA . PHE A 1 149 ? 6.562 4.607 -19.679 1.00 45.38 149 PHE A CA 1
ATOM 1183 C C . PHE A 1 149 ? 6.070 5.920 -20.316 1.00 45.38 149 PHE A C 1
ATOM 1185 O O . PHE A 1 149 ? 5.641 6.828 -19.605 1.00 45.38 149 PHE A O 1
ATOM 1192 N N . ARG A 1 150 ? 6.101 6.038 -21.644 1.00 33.50 150 ARG A N 1
ATOM 1193 C CA . ARG A 1 150 ? 5.495 7.124 -22.402 1.00 33.50 150 ARG A CA 1
ATOM 1194 C C . ARG A 1 150 ? 4.056 6.908 -22.874 1.00 33.50 150 ARG A C 1
ATOM 1196 O O . ARG A 1 150 ? 3.447 7.914 -23.198 1.00 33.50 150 ARG A O 1
ATOM 1203 N N . THR A 1 151 ? 3.481 5.703 -22.983 1.00 38.09 151 THR A N 1
ATOM 1204 C CA . THR A 1 151 ? 2.356 5.545 -23.942 1.00 38.09 151 THR A CA 1
ATOM 1205 C C . THR A 1 151 ? 1.020 4.977 -23.478 1.00 38.09 151 THR A C 1
ATOM 1207 O O . THR A 1 151 ? 0.164 4.844 -24.342 1.00 38.09 151 THR A O 1
ATOM 1210 N N . THR A 1 152 ? 0.706 4.757 -22.192 1.00 39.88 152 THR A N 1
ATOM 1211 C CA . THR A 1 152 ? -0.737 4.742 -21.791 1.00 39.88 152 THR A CA 1
ATOM 1212 C C . THR A 1 152 ? -1.029 4.772 -20.290 1.00 39.88 152 THR A C 1
ATOM 1214 O O . THR A 1 152 ? -1.982 5.435 -19.896 1.00 39.88 152 THR A O 1
ATOM 1217 N N . ALA A 1 153 ? -0.222 4.123 -19.445 1.00 38.69 153 ALA A N 1
ATOM 1218 C CA . ALA A 1 153 ? -0.473 4.054 -17.994 1.00 38.69 153 ALA A CA 1
ATOM 1219 C C . ALA A 1 153 ? 0.170 5.207 -17.189 1.00 38.69 153 ALA A C 1
ATOM 1221 O O . ALA A 1 153 ? -0.256 5.550 -16.094 1.00 38.69 153 ALA A O 1
ATOM 1222 N N . THR A 1 154 ? 1.196 5.857 -17.738 1.00 42.41 154 THR A N 1
ATOM 1223 C CA . THR A 1 154 ? 2.113 6.719 -16.968 1.00 42.41 154 THR A CA 1
ATOM 1224 C C . THR A 1 154 ? 2.100 8.194 -17.335 1.00 42.41 154 THR A C 1
ATOM 1226 O O . THR A 1 154 ? 2.635 8.982 -16.558 1.00 42.41 154 THR A O 1
ATOM 1229 N N . HIS A 1 155 ? 1.423 8.613 -18.413 1.00 43.06 155 HIS A N 1
ATOM 1230 C CA . HIS A 1 155 ? 1.154 10.049 -18.608 1.00 43.06 155 HIS A CA 1
ATOM 1231 C C . HIS A 1 155 ? 0.396 10.639 -17.403 1.00 43.06 155 HIS A C 1
ATOM 1233 O O . HIS A 1 155 ? 0.572 11.809 -17.082 1.00 43.06 155 HIS A O 1
ATOM 1239 N N . ARG A 1 156 ? -0.389 9.818 -16.685 1.00 48.62 156 ARG A N 1
ATOM 1240 C CA . ARG A 1 156 ? -1.166 10.253 -15.515 1.00 48.62 156 ARG A CA 1
ATOM 1241 C C . ARG A 1 156 ? -0.447 10.089 -14.174 1.00 48.62 156 ARG A C 1
ATOM 1243 O O . ARG A 1 156 ? -0.693 10.883 -13.282 1.00 48.62 156 ARG A O 1
ATOM 1250 N N . CYS A 1 157 ? 0.481 9.137 -14.033 1.00 45.94 157 CYS A N 1
ATOM 1251 C CA . CYS A 1 157 ? 1.287 9.013 -12.806 1.00 45.94 157 CYS A CA 1
ATOM 1252 C C . CYS A 1 157 ? 2.387 10.078 -12.685 1.00 45.94 157 CYS A C 1
ATOM 1254 O O . CYS A 1 157 ? 2.853 10.336 -11.580 1.00 45.94 157 CYS A O 1
ATOM 1256 N N . TYR A 1 158 ? 2.833 10.659 -13.804 1.00 41.72 158 TYR A N 1
ATOM 1257 C CA . TYR A 1 158 ? 3.982 11.569 -13.822 1.00 41.72 158 TYR A CA 1
ATOM 1258 C C . TYR A 1 158 ? 3.688 13.003 -14.250 1.00 41.72 158 TYR A C 1
ATOM 1260 O O . TYR A 1 158 ? 4.613 13.808 -14.188 1.00 41.72 158 TYR A O 1
ATOM 1268 N N . GLY A 1 159 ? 2.454 13.342 -14.644 1.00 38.03 159 GLY A N 1
ATOM 1269 C CA . GLY A 1 159 ? 2.086 14.726 -14.962 1.00 38.03 159 GLY A CA 1
ATOM 1270 C C . GLY A 1 159 ? 3.091 15.425 -15.889 1.00 38.03 159 GLY A C 1
ATOM 1271 O O . GLY A 1 159 ? 3.575 16.507 -15.559 1.00 38.03 159 GLY A O 1
ATOM 1272 N N . LEU A 1 160 ? 3.439 14.775 -17.006 1.00 31.16 160 LEU A N 1
ATOM 1273 C CA . LEU A 1 160 ? 4.194 15.366 -18.117 1.00 31.16 160 LEU A CA 1
ATOM 1274 C C . LEU A 1 160 ? 3.334 15.380 -19.378 1.00 31.16 160 LEU A C 1
ATOM 1276 O O . LEU A 1 160 ? 2.741 14.319 -19.698 1.00 31.16 160 LEU A O 1
#

pLDDT: mean 83.37, std 16.51, range [31.16, 97.81]

Sequence (160 aa):
MTAILKVKVEELTAGWLEQIKANYGDAEVEVHIREESSPSMREELFWAILDQLDWAAVDNAGIIEPAVQQLSTCTLSQIYAFQELLAQKLYQLDTPEHARHIGAAAFSEGRYFSVDYFLYARACVVAHGKAVFDEVLLHPSENAKRFDFRTTATHRCYGL

Radius of gyration: 23.01 Å; Cα contacts (8 Å, |Δi|>4): 124; chains: 1; bounding box: 45×30×70 Å